Protein AF-A0A935F2C3-F1 (afdb_monomer_lite)

Foldseek 3Di:
DADPDPDDDDDPCVVVDVVSVPDQKDKAQQVLDPQADLPDPPQCRNARMWMFGVVQLVVVVVVVCVVPVPDPDDHSVVSRSVGTPGGHNFWDQQEPQCNVCNNPVDQWQFAPVLNVVSVPDPCRNPDIDTHDDPVNRNDDPDTDD

Radius of gyration: 17.02 Å; chains: 1; bounding box: 35×36×52 Å

Secondary structure (DSSP, 8-state):
-EESSS-EE--TTGGG-GGG----EEEEEGGGSTT--TT-S-TTTSSSEEEEEHHHHHHHHHHHHHH-TT-S--B-HHHHHHHEEEEESSEETTHHHHHHHHHHS--TT-BHHHHHHHHHSTTTTTSPEEPPPHHHHT-SS-B--

Sequence (145 aa):
MLDAGTDQVTIKDWYAAAANHRIAQLQMVTDASTDYLSSSTDPMRNRRVARFDFAQVVAGFDAALAANPSLTRWTVADALAGSFVGGSDTAALGGDLAYQFGHGGSLAGIGFDAASTILADANFGLAPQALLPSSTLTTGSRLLR

pLDDT: mean 89.6, std 8.87, range [54.28, 97.19]

Structure (mmCIF, N/CA/C/O backbone):
data_AF-A0A935F2C3-F1
#
_entry.id   AF-A0A935F2C3-F1
#
loop_
_atom_site.group_PDB
_atom_site.id
_atom_site.type_symbol
_atom_site.label_atom_id
_atom_site.label_alt_id
_atom_site.label_comp_id
_atom_site.label_asym_id
_atom_site.label_entity_id
_atom_site.label_seq_id
_atom_site.pdbx_PDB_ins_code
_atom_site.Cartn_x
_atom_site.Cartn_y
_atom_site.Cartn_z
_atom_site.occupancy
_atom_site.B_iso_or_equiv
_atom_site.auth_seq_id
_atom_site.auth_comp_id
_atom_site.auth_asym_id
_atom_site.auth_atom_id
_atom_site.pdbx_PDB_model_num
ATOM 1 N N . MET A 1 1 ? -15.044 -4.205 8.689 1.00 55.28 1 MET A N 1
ATOM 2 C CA . MET A 1 1 ? -15.013 -3.682 7.307 1.00 55.28 1 MET A CA 1
ATOM 3 C C . MET A 1 1 ? -14.076 -2.494 7.315 1.00 55.28 1 MET A C 1
ATOM 5 O O . MET A 1 1 ? -14.290 -1.618 8.142 1.00 55.28 1 MET A O 1
ATOM 9 N N . LEU A 1 2 ? -13.040 -2.494 6.476 1.00 56.25 2 LEU A N 1
ATOM 10 C CA . LEU A 1 2 ? -12.210 -1.305 6.273 1.00 56.25 2 LEU A CA 1
ATOM 11 C C . LEU A 1 2 ? -12.879 -0.465 5.189 1.00 56.25 2 LEU A C 1
ATOM 13 O O . LEU A 1 2 ? -13.143 -0.981 4.102 1.00 56.25 2 LEU A O 1
ATOM 17 N N . ASP A 1 3 ? -13.195 0.779 5.520 1.00 54.28 3 ASP A N 1
ATOM 18 C CA . ASP A 1 3 ? -13.894 1.718 4.652 1.00 54.28 3 ASP A CA 1
ATOM 19 C C . ASP A 1 3 ? -12.963 2.893 4.340 1.00 54.28 3 ASP A C 1
ATOM 21 O O . ASP A 1 3 ? -12.553 3.631 5.241 1.00 54.28 3 ASP A O 1
ATOM 25 N N . ALA A 1 4 ? -12.602 3.017 3.065 1.00 57.47 4 ALA A N 1
ATOM 26 C CA . ALA A 1 4 ? -11.781 4.095 2.526 1.00 57.47 4 ALA A CA 1
ATOM 27 C C . ALA A 1 4 ? -12.603 4.993 1.578 1.00 57.47 4 ALA A C 1
ATOM 29 O O . ALA A 1 4 ? -12.084 5.489 0.584 1.00 57.47 4 ALA A O 1
ATOM 30 N N . GLY A 1 5 ? -13.901 5.186 1.852 1.00 61.84 5 GLY A N 1
ATOM 31 C CA . GLY A 1 5 ? -14.807 6.002 1.040 1.00 61.84 5 GLY A CA 1
ATOM 32 C C . GLY A 1 5 ? -15.834 5.151 0.290 1.00 61.84 5 GLY A C 1
ATOM 33 O O . GLY A 1 5 ? -16.772 4.627 0.886 1.00 61.84 5 GLY A O 1
ATOM 34 N N . THR A 1 6 ? -15.713 5.051 -1.036 1.00 57.94 6 THR A N 1
ATOM 35 C CA . THR A 1 6 ? -16.529 4.118 -1.842 1.00 57.94 6 THR A CA 1
ATOM 36 C C . THR A 1 6 ? -15.966 2.700 -1.849 1.00 57.94 6 THR A C 1
ATOM 38 O O . THR A 1 6 ? -16.675 1.766 -2.223 1.00 57.94 6 THR A O 1
ATOM 41 N N . ASP A 1 7 ? -14.714 2.545 -1.418 1.00 61.06 7 ASP A N 1
ATOM 42 C CA . ASP A 1 7 ? -13.988 1.286 -1.467 1.00 61.06 7 ASP A CA 1
ATOM 43 C C . ASP A 1 7 ? -14.045 0.558 -0.126 1.00 61.06 7 ASP A C 1
ATOM 45 O O . ASP A 1 7 ? -13.821 1.125 0.950 1.00 61.06 7 ASP A O 1
ATOM 49 N N . GLN A 1 8 ? -14.326 -0.740 -0.218 1.00 67.06 8 GLN A N 1
ATOM 50 C CA . GLN A 1 8 ? -14.437 -1.643 0.913 1.00 67.06 8 GLN A CA 1
ATOM 51 C C . GLN A 1 8 ? -13.430 -2.782 0.795 1.00 67.06 8 GLN A C 1
ATOM 53 O O . GLN A 1 8 ? -13.420 -3.516 -0.193 1.00 67.06 8 GLN A O 1
ATOM 58 N N . VAL A 1 9 ? -12.694 -3.031 1.879 1.00 73.50 9 VAL A N 1
ATOM 59 C CA . VAL A 1 9 ? -11.937 -4.274 2.050 1.00 73.50 9 VAL A CA 1
ATOM 60 C C . VAL A 1 9 ? -12.521 -5.082 3.208 1.00 73.50 9 VAL A C 1
ATOM 62 O O . VAL A 1 9 ? -12.691 -4.596 4.333 1.00 73.50 9 VAL A O 1
ATOM 65 N N . THR A 1 10 ? -12.826 -6.350 2.927 1.00 79.56 10 THR A N 1
ATOM 66 C CA . THR A 1 10 ? -13.290 -7.324 3.920 1.00 79.56 10 THR A CA 1
ATOM 67 C C . THR A 1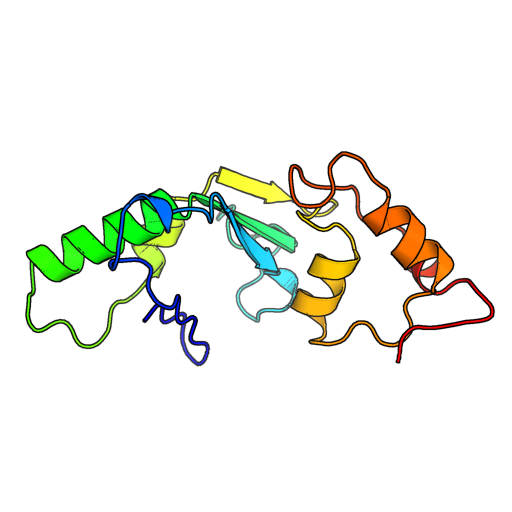 10 ? -12.262 -8.438 4.045 1.00 79.56 10 THR A C 1
ATOM 69 O O . THR A 1 10 ? -12.041 -9.187 3.096 1.00 79.56 10 THR A O 1
ATOM 72 N N . ILE A 1 11 ? -11.668 -8.579 5.231 1.00 82.00 11 ILE A N 1
ATOM 73 C CA . ILE A 1 11 ? -10.796 -9.711 5.548 1.00 82.00 11 ILE A CA 1
ATOM 74 C C . ILE A 1 11 ? -11.633 -10.785 6.229 1.00 82.00 11 ILE A C 1
ATOM 76 O O . ILE A 1 11 ? -12.164 -10.584 7.323 1.00 82.00 11 ILE A O 1
ATOM 80 N N . LYS A 1 12 ? -11.782 -11.922 5.555 1.00 82.31 12 LYS A N 1
ATOM 81 C CA . LYS A 1 12 ? -12.567 -13.044 6.061 1.00 82.31 12 LYS A CA 1
ATOM 82 C C . LYS A 1 12 ? -11.781 -13.808 7.131 1.00 82.31 12 LYS A C 1
ATOM 84 O O . LYS A 1 12 ? -10.582 -14.018 6.980 1.00 82.31 12 LYS A O 1
ATOM 89 N N . ASP A 1 13 ? -12.472 -14.215 8.196 1.00 88.50 13 ASP A N 1
ATOM 90 C CA . ASP A 1 13 ? -11.963 -15.076 9.275 1.00 88.50 13 ASP A CA 1
ATOM 91 C C . ASP A 1 13 ? -10.744 -14.533 10.047 1.00 88.50 13 ASP A C 1
ATOM 93 O O . ASP A 1 13 ? -10.124 -15.274 10.808 1.00 88.50 13 ASP A O 1
ATOM 97 N N . TRP A 1 14 ? -10.425 -13.238 9.918 1.00 86.06 14 TRP A N 1
ATOM 98 C CA . TRP A 1 14 ? -9.302 -12.607 10.622 1.00 86.06 14 TRP A CA 1
ATOM 99 C C . TRP A 1 14 ? -9.342 -12.876 12.135 1.00 86.06 14 TRP A C 1
ATOM 101 O O . TRP A 1 14 ? -8.396 -13.422 12.687 1.00 86.06 14 TRP A O 1
ATOM 111 N N . TYR A 1 15 ? -10.487 -12.617 12.775 1.00 88.88 15 TYR A N 1
ATOM 112 C CA . TYR A 1 15 ? -10.686 -12.805 14.219 1.00 88.88 15 TYR A CA 1
ATOM 113 C C . TYR A 1 15 ? -11.000 -14.248 14.645 1.00 88.88 15 TYR A C 1
ATOM 115 O O . TYR A 1 15 ? -11.213 -14.498 15.829 1.00 88.88 15 TYR A O 1
ATOM 123 N N . ALA A 1 16 ? -11.055 -15.209 13.715 1.00 92.88 16 ALA A N 1
ATOM 124 C CA . ALA A 1 16 ? -11.387 -16.593 14.059 1.00 92.88 16 ALA A CA 1
ATOM 125 C C . ALA A 1 16 ? -10.237 -17.309 14.792 1.00 92.88 16 ALA A C 1
ATOM 127 O O . ALA A 1 16 ? -10.489 -18.198 15.604 1.00 92.88 16 ALA A O 1
ATOM 128 N N . ALA A 1 17 ? -8.981 -16.935 14.520 1.00 91.19 17 ALA A N 1
ATOM 129 C CA . ALA A 1 17 ? -7.801 -17.446 15.216 1.00 91.19 17 ALA A CA 1
ATOM 130 C C . ALA A 1 17 ? -6.583 -16.542 14.978 1.00 91.19 17 ALA A C 1
ATOM 132 O O . ALA A 1 17 ? -6.373 -16.075 13.863 1.00 91.19 17 ALA A O 1
ATOM 133 N N . ALA A 1 18 ? -5.691 -16.412 15.968 1.00 87.31 18 ALA A N 1
ATOM 134 C CA . ALA A 1 18 ? -4.441 -15.651 15.819 1.00 87.31 18 ALA A CA 1
ATOM 135 C C . ALA A 1 18 ? -3.554 -16.152 14.656 1.00 87.31 18 ALA A C 1
ATOM 137 O O . ALA A 1 18 ? -2.840 -15.376 14.029 1.00 87.31 18 ALA A O 1
ATOM 138 N N . ALA A 1 19 ? -3.637 -17.443 14.309 1.00 90.88 19 ALA A N 1
ATOM 139 C CA . ALA A 1 19 ? -2.927 -18.032 13.169 1.00 90.88 19 ALA A CA 1
ATOM 140 C C . ALA A 1 19 ? -3.400 -17.515 11.789 1.00 90.88 19 ALA A C 1
ATOM 142 O O . ALA A 1 19 ? -2.744 -17.782 10.773 1.00 90.88 19 ALA A O 1
ATOM 143 N N . ASN A 1 20 ? -4.524 -16.791 11.741 1.00 88.56 20 ASN A N 1
ATOM 144 C CA . ASN A 1 20 ? -5.058 -16.160 10.534 1.00 88.56 20 ASN A CA 1
ATOM 145 C C . ASN A 1 20 ? -4.459 -14.767 10.291 1.00 88.56 20 ASN A C 1
ATOM 147 O O . ASN A 1 20 ? -4.636 -14.216 9.205 1.00 88.56 20 ASN A O 1
ATOM 151 N N . HIS A 1 21 ? -3.698 -14.220 11.247 1.00 88.62 21 HIS A N 1
ATOM 152 C CA . HIS A 1 21 ? -3.050 -12.914 11.136 1.00 88.62 21 HIS A CA 1
ATOM 153 C C . HIS A 1 21 ? -1.792 -12.978 10.248 1.00 88.62 21 HIS A C 1
ATOM 155 O O . HIS A 1 21 ? -0.668 -12.801 10.708 1.00 88.62 21 HIS A O 1
ATOM 161 N N . ARG A 1 22 ? -1.973 -13.307 8.962 1.00 86.19 22 ARG A N 1
ATOM 162 C CA . ARG A 1 22 ? -0.878 -13.571 8.005 1.00 86.19 22 ARG A CA 1
ATOM 163 C C . ARG A 1 22 ? -0.544 -12.394 7.092 1.00 86.19 22 ARG A C 1
ATOM 165 O O . ARG A 1 22 ? 0.419 -12.464 6.336 1.00 86.19 22 ARG A O 1
ATOM 172 N N . ILE A 1 23 ? -1.346 -11.334 7.131 1.00 87.25 23 ILE A N 1
ATOM 173 C CA . ILE A 1 23 ? -1.130 -10.130 6.328 1.00 87.25 23 ILE A CA 1
ATOM 174 C C . ILE A 1 23 ? -0.224 -9.200 7.131 1.00 87.25 23 ILE A C 1
ATOM 176 O O . ILE A 1 23 ? -0.642 -8.677 8.161 1.00 87.25 23 ILE A O 1
ATOM 180 N N . ALA A 1 24 ? 1.010 -9.012 6.664 1.00 87.81 24 ALA A N 1
ATOM 181 C CA . ALA A 1 24 ? 1.973 -8.126 7.314 1.00 87.81 24 ALA A CA 1
ATOM 182 C C . ALA A 1 24 ? 1.814 -6.666 6.866 1.00 87.81 24 ALA A C 1
ATOM 184 O O . ALA A 1 24 ? 1.829 -5.753 7.688 1.00 87.81 24 ALA A O 1
ATOM 185 N N . GLN A 1 25 ? 1.651 -6.439 5.559 1.00 91.56 25 GLN A N 1
ATOM 186 C CA . GLN A 1 25 ? 1.627 -5.096 4.982 1.00 91.56 25 GLN A CA 1
ATOM 187 C C . GLN A 1 25 ? 0.393 -4.881 4.114 1.00 91.56 25 GLN A C 1
ATOM 189 O O . GLN A 1 25 ? 0.003 -5.749 3.333 1.00 91.56 25 GLN A O 1
ATOM 194 N N . LEU A 1 26 ? -0.180 -3.687 4.230 1.00 92.69 26 LEU A N 1
ATOM 195 C CA . LEU A 1 26 ? -1.163 -3.150 3.302 1.00 92.69 26 LEU A CA 1
ATOM 196 C C . LEU A 1 26 ? -0.454 -2.171 2.367 1.00 92.69 26 LEU A C 1
ATOM 198 O O . LEU A 1 26 ? 0.252 -1.277 2.827 1.00 92.69 26 LEU A O 1
ATOM 202 N N . GLN A 1 27 ? -0.639 -2.333 1.059 1.00 93.81 27 GLN A N 1
ATOM 203 C CA . GLN A 1 27 ? -0.095 -1.432 0.046 1.00 93.81 27 GLN A CA 1
ATOM 204 C C . GLN A 1 27 ? -1.233 -0.766 -0.722 1.00 93.81 27 GLN A C 1
ATOM 206 O O . GLN A 1 27 ? -2.135 -1.450 -1.199 1.00 93.81 27 GLN A O 1
ATOM 211 N N . MET A 1 28 ? -1.156 0.553 -0.870 1.00 92.88 28 MET A N 1
ATOM 212 C CA . MET A 1 28 ? -2.074 1.350 -1.677 1.00 92.88 28 MET A CA 1
ATOM 213 C C . MET A 1 28 ? -1.322 1.967 -2.855 1.00 92.88 28 MET A C 1
ATOM 215 O O . MET A 1 28 ? -0.237 2.524 -2.674 1.00 92.88 28 MET A O 1
ATOM 219 N N . VAL A 1 29 ? -1.904 1.862 -4.051 1.00 94.44 29 VAL A N 1
ATOM 220 C CA . VAL A 1 29 ? -1.444 2.572 -5.252 1.00 94.44 29 VAL A CA 1
ATOM 221 C C . VAL A 1 29 ? -2.145 3.921 -5.265 1.00 94.44 29 VAL A C 1
ATOM 223 O O . VAL A 1 29 ? -3.320 4.038 -5.596 1.00 94.44 29 VAL A O 1
ATOM 226 N N . THR A 1 30 ? -1.443 4.930 -4.780 1.00 93.69 30 THR A N 1
ATOM 227 C CA . THR A 1 30 ? -2.006 6.235 -4.439 1.00 93.69 30 THR A CA 1
ATOM 228 C C . THR A 1 30 ? -2.149 7.119 -5.664 1.00 93.69 30 THR A C 1
ATOM 230 O O . THR A 1 30 ? -3.132 7.846 -5.744 1.00 93.69 30 THR A O 1
ATOM 233 N N . ASP A 1 31 ? -1.255 7.015 -6.651 1.00 93.62 31 ASP A N 1
ATOM 234 C CA . ASP A 1 31 ? -1.334 7.776 -7.910 1.00 93.62 31 ASP A CA 1
ATOM 235 C C . ASP A 1 31 ? -2.462 7.330 -8.854 1.00 93.62 31 ASP A 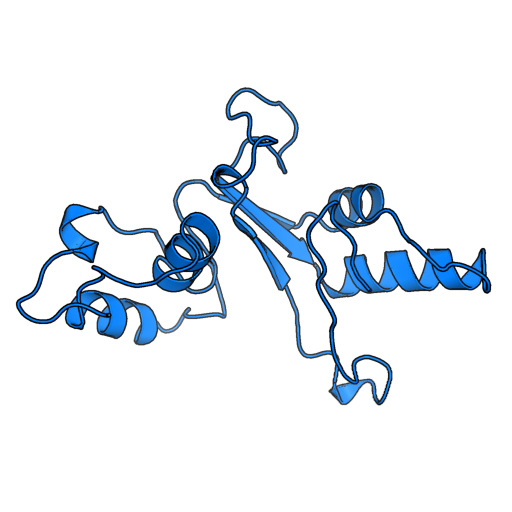C 1
ATOM 237 O O . ASP A 1 31 ? -2.735 8.001 -9.847 1.00 93.62 31 ASP A O 1
ATOM 241 N N . ALA A 1 32 ? -3.175 6.262 -8.494 1.00 90.19 32 ALA A N 1
ATOM 242 C CA . ALA A 1 32 ? -4.447 5.875 -9.094 1.00 90.19 32 ALA A CA 1
ATOM 243 C C . ALA A 1 32 ? -5.661 6.591 -8.462 1.00 90.19 32 ALA A C 1
ATOM 245 O O . ALA A 1 32 ? -6.778 6.486 -8.966 1.00 90.19 32 ALA A O 1
ATOM 246 N N . SER A 1 33 ? -5.457 7.311 -7.353 1.00 86.44 33 SER A N 1
ATOM 247 C CA . SER A 1 33 ? -6.496 8.035 -6.614 1.00 86.44 33 SER A CA 1
ATOM 248 C C . SER A 1 33 ? -6.458 9.540 -6.890 1.00 86.44 33 SER A C 1
ATOM 250 O O . SER A 1 33 ? -5.414 10.114 -7.202 1.00 86.44 33 SER A O 1
ATOM 252 N N . THR A 1 34 ? -7.588 10.218 -6.683 1.00 87.62 34 THR A N 1
ATOM 253 C CA . THR A 1 34 ? -7.671 11.688 -6.750 1.00 87.62 34 THR A CA 1
ATOM 254 C C . THR A 1 34 ? -6.932 12.395 -5.613 1.00 87.62 34 THR A C 1
ATOM 256 O O . THR A 1 34 ? -6.722 13.603 -5.684 1.00 87.62 34 THR A O 1
ATOM 259 N N . ASP A 1 35 ? -6.557 11.669 -4.558 1.00 86.06 35 ASP A N 1
ATOM 260 C CA . ASP A 1 35 ? -5.889 12.233 -3.387 1.00 86.06 35 ASP A CA 1
ATOM 261 C C . ASP A 1 35 ? -4.373 12.361 -3.544 1.00 86.06 35 ASP A C 1
ATOM 263 O O . ASP A 1 35 ? -3.743 13.046 -2.725 1.00 86.06 35 ASP A O 1
ATOM 267 N N . TYR A 1 36 ? -3.792 11.748 -4.579 1.00 93.12 36 TYR A N 1
ATOM 268 C CA . TYR A 1 36 ? -2.374 11.874 -4.883 1.00 93.12 36 TYR A CA 1
ATOM 269 C C . TYR A 1 36 ? -2.004 13.303 -5.261 1.00 93.12 36 TYR A C 1
ATOM 271 O O . TYR A 1 36 ? -2.581 13.925 -6.152 1.00 93.12 36 TYR A O 1
ATOM 279 N N . LEU A 1 37 ? -0.978 13.806 -4.585 1.00 95.31 37 LEU A N 1
ATOM 280 C CA . LEU A 1 37 ? -0.395 15.105 -4.840 1.00 95.31 37 LEU A CA 1
ATOM 281 C C . LEU A 1 37 ? 1.109 15.007 -4.607 1.00 95.31 37 LEU A C 1
ATOM 283 O O . LEU A 1 37 ? 1.575 15.064 -3.470 1.00 95.31 37 LEU A O 1
ATOM 287 N N . SER A 1 38 ? 1.875 14.895 -5.692 1.00 94.12 38 SER A N 1
ATOM 288 C CA . SER A 1 38 ? 3.339 14.756 -5.652 1.00 94.12 38 SER A CA 1
ATOM 289 C C . SER A 1 38 ? 4.055 15.903 -4.927 1.00 94.12 38 SER A C 1
ATOM 291 O O . SER A 1 38 ? 5.140 15.708 -4.387 1.00 94.12 38 SER A O 1
ATOM 293 N N . SER A 1 39 ? 3.449 17.094 -4.883 1.00 95.88 39 SER A N 1
ATOM 294 C CA . SER A 1 39 ? 3.961 18.264 -4.159 1.00 95.88 39 SER A CA 1
ATOM 295 C C . SER A 1 39 ? 3.552 18.320 -2.682 1.00 95.88 39 SER A C 1
ATOM 297 O O . SER A 1 39 ? 3.973 19.233 -1.973 1.00 95.88 39 SER A O 1
ATOM 299 N N . SER A 1 40 ? 2.733 17.377 -2.206 1.00 95.56 40 SER A N 1
ATOM 300 C CA . SER A 1 40 ? 2.299 17.323 -0.811 1.00 95.56 40 SER A CA 1
ATOM 301 C C . SER A 1 40 ? 3.471 17.033 0.127 1.00 95.56 40 SER A C 1
ATOM 303 O O . SER A 1 40 ? 4.407 16.300 -0.202 1.00 95.56 40 SER A O 1
ATOM 305 N N . THR A 1 41 ? 3.401 17.571 1.341 1.00 94.00 41 THR A N 1
ATOM 306 C CA . THR A 1 41 ? 4.311 17.205 2.433 1.00 94.00 41 THR A CA 1
ATOM 307 C C . THR A 1 41 ? 3.879 15.925 3.146 1.00 94.00 41 THR A C 1
ATOM 309 O O . THR A 1 41 ? 4.686 15.340 3.865 1.00 94.00 41 THR A O 1
ATOM 312 N N . ASP A 1 42 ? 2.639 15.470 2.935 1.00 92.12 42 ASP A N 1
ATOM 313 C CA . ASP A 1 42 ? 2.134 14.206 3.468 1.00 92.12 42 ASP A CA 1
ATOM 314 C C . ASP A 1 42 ? 2.757 13.020 2.704 1.00 92.12 42 ASP A C 1
ATOM 316 O O . ASP A 1 42 ? 2.487 12.854 1.505 1.00 92.12 42 ASP A O 1
ATOM 320 N N . PRO A 1 43 ? 3.568 12.175 3.371 1.00 88.69 43 PRO A N 1
ATOM 321 C CA . PRO A 1 43 ? 4.249 11.057 2.730 1.00 88.69 43 PRO A CA 1
ATOM 322 C C . PRO A 1 43 ? 3.301 9.960 2.221 1.00 88.69 43 PRO A C 1
ATOM 324 O O . PRO A 1 43 ? 3.705 9.158 1.379 1.00 88.69 43 PRO A O 1
ATOM 327 N N . MET A 1 44 ? 2.048 9.923 2.687 1.00 91.50 44 MET A N 1
ATOM 328 C CA . MET A 1 44 ? 1.030 8.997 2.182 1.00 91.50 44 MET A CA 1
ATOM 329 C C . MET A 1 44 ? 0.443 9.451 0.845 1.00 91.50 44 MET A C 1
ATOM 331 O O . MET A 1 44 ? -0.093 8.634 0.106 1.00 91.50 44 MET A O 1
ATOM 335 N N . ARG A 1 45 ? 0.533 10.746 0.526 1.00 92.62 45 ARG A N 1
ATOM 336 C CA . ARG A 1 45 ? -0.111 11.347 -0.653 1.00 92.62 45 ARG A CA 1
ATOM 337 C C . ARG A 1 45 ? 0.873 11.784 -1.727 1.00 92.62 45 ARG A C 1
ATOM 339 O O . ARG A 1 45 ? 0.454 12.036 -2.850 1.00 92.62 45 ARG A O 1
ATOM 346 N N . ASN A 1 46 ? 2.158 11.896 -1.396 1.00 95.62 46 ASN A N 1
ATOM 347 C CA . ASN A 1 46 ? 3.178 12.400 -2.317 1.00 95.62 46 ASN A CA 1
ATOM 348 C C . ASN A 1 46 ? 3.992 11.320 -3.033 1.00 95.62 46 ASN A C 1
ATOM 350 O O . ASN A 1 46 ? 4.816 11.650 -3.884 1.00 95.62 46 ASN A O 1
ATOM 354 N N . ARG A 1 47 ? 3.750 10.044 -2.722 1.00 96.38 47 ARG A N 1
ATOM 355 C CA . ARG A 1 47 ? 4.350 8.896 -3.412 1.00 96.38 47 ARG A CA 1
ATOM 356 C C . ARG A 1 47 ? 3.313 8.161 -4.236 1.00 96.38 47 ARG A C 1
ATOM 358 O O . ARG A 1 47 ? 2.135 8.254 -3.914 1.00 96.38 47 ARG A O 1
ATOM 365 N N . ARG A 1 48 ? 3.743 7.453 -5.282 1.00 96.25 48 ARG A N 1
ATOM 366 C CA . ARG A 1 48 ? 2.867 6.614 -6.132 1.00 96.25 48 ARG A CA 1
ATOM 367 C C . ARG A 1 48 ? 2.359 5.363 -5.417 1.00 96.25 48 ARG A C 1
ATOM 369 O O . ARG A 1 48 ? 1.300 4.835 -5.733 1.00 96.25 48 ARG A O 1
ATOM 376 N N . VAL A 1 49 ? 3.130 4.891 -4.445 1.00 96.50 49 VAL A N 1
ATOM 377 C CA . VAL A 1 49 ? 2.791 3.764 -3.582 1.00 96.50 49 VAL A CA 1
ATOM 378 C C . VAL A 1 49 ? 2.969 4.180 -2.130 1.00 96.50 49 VAL A C 1
ATOM 380 O O . VAL A 1 49 ? 4.022 4.709 -1.768 1.00 96.50 49 VAL A O 1
ATOM 383 N N . ALA A 1 50 ? 1.986 3.866 -1.289 1.00 95.69 50 ALA A N 1
ATOM 384 C CA . ALA A 1 50 ? 2.061 3.979 0.164 1.00 95.69 50 ALA A CA 1
ATOM 385 C C . ALA A 1 50 ? 1.899 2.598 0.811 1.00 95.69 50 ALA A C 1
ATOM 387 O O . ALA A 1 50 ? 1.087 1.781 0.371 1.00 95.69 50 ALA A O 1
ATOM 388 N N . ARG A 1 51 ? 2.692 2.316 1.846 1.00 95.62 51 ARG A N 1
ATOM 389 C CA . ARG A 1 51 ? 2.677 1.045 2.575 1.00 95.62 51 ARG A CA 1
ATOM 390 C C . ARG A 1 51 ? 2.415 1.284 4.051 1.00 95.62 51 ARG A C 1
ATOM 392 O O . ARG A 1 51 ? 2.968 2.209 4.650 1.00 95.62 51 ARG A O 1
ATOM 399 N N . PHE A 1 52 ? 1.625 0.388 4.622 1.00 95.38 52 PHE A N 1
ATOM 400 C CA . PHE A 1 52 ? 1.137 0.438 5.989 1.00 95.38 52 PHE A CA 1
ATOM 401 C C . PHE A 1 52 ? 1.367 -0.901 6.688 1.00 95.38 52 PHE A C 1
ATOM 403 O O . PHE A 1 52 ? 1.271 -1.961 6.063 1.00 95.38 52 PHE A O 1
ATOM 410 N N . ASP A 1 53 ? 1.649 -0.859 7.985 1.00 94.75 53 ASP A N 1
ATOM 411 C CA . ASP A 1 53 ? 1.609 -2.030 8.855 1.00 94.75 53 ASP A CA 1
ATOM 412 C C . ASP A 1 53 ? 0.147 -2.437 9.075 1.00 94.75 53 ASP A C 1
ATOM 414 O O . ASP A 1 53 ? -0.639 -1.716 9.696 1.00 94.75 53 ASP A O 1
ATOM 418 N N . PHE A 1 54 ? -0.238 -3.599 8.548 1.00 92.12 54 PHE A N 1
ATOM 419 C CA . PHE A 1 54 ? -1.630 -4.030 8.606 1.00 92.12 54 PHE A CA 1
ATOM 420 C C . PHE A 1 54 ? -2.076 -4.388 10.031 1.00 92.12 54 PHE A C 1
ATOM 422 O O . PHE A 1 54 ? -3.230 -4.153 10.390 1.00 92.12 54 PHE A O 1
ATOM 429 N N . ALA A 1 55 ? -1.170 -4.902 10.867 1.00 91.56 55 ALA A N 1
ATOM 430 C CA . ALA A 1 55 ? -1.485 -5.213 12.256 1.00 91.56 55 ALA A CA 1
ATOM 431 C C . ALA A 1 55 ? -1.772 -3.934 13.057 1.00 91.56 55 ALA A C 1
ATOM 433 O O . ALA A 1 55 ? -2.682 -3.931 13.884 1.00 91.56 55 ALA A O 1
ATOM 434 N N . GLN A 1 56 ? -1.068 -2.834 12.770 1.00 93.44 56 GLN A N 1
ATOM 435 C CA . GLN A 1 56 ? -1.365 -1.524 13.366 1.00 93.44 56 GLN A CA 1
ATOM 436 C C . GLN A 1 56 ? -2.716 -0.961 12.902 1.00 93.44 56 GLN A C 1
ATOM 438 O O . GLN A 1 56 ? -3.461 -0.417 13.717 1.00 93.44 56 GLN A O 1
ATOM 443 N N . VAL A 1 57 ? -3.087 -1.145 11.627 1.00 92.50 57 VAL A N 1
ATOM 444 C CA . VAL A 1 57 ? -4.430 -0.771 11.140 1.00 92.50 57 VAL A CA 1
ATOM 445 C C . VAL A 1 57 ? -5.515 -1.538 11.900 1.00 92.50 57 VAL A C 1
ATOM 447 O O . VAL A 1 57 ? -6.483 -0.941 12.369 1.00 92.50 57 VAL A O 1
ATOM 450 N N . VAL A 1 58 ? -5.344 -2.851 12.067 1.00 91.38 58 VAL A N 1
ATOM 451 C CA . VAL A 1 58 ? -6.274 -3.693 12.835 1.00 91.38 58 VAL A CA 1
ATOM 452 C C . VAL A 1 58 ? -6.338 -3.257 14.298 1.00 91.38 58 VAL A C 1
ATOM 454 O O . VAL A 1 58 ? -7.433 -3.103 14.828 1.00 91.38 58 VAL A O 1
ATOM 457 N N . ALA A 1 59 ? -5.198 -2.989 14.939 1.00 91.44 59 ALA A N 1
ATOM 458 C CA . ALA A 1 59 ? -5.167 -2.516 16.322 1.00 91.44 59 ALA A CA 1
ATOM 459 C C . ALA A 1 59 ? -5.930 -1.189 16.497 1.00 91.44 59 ALA A C 1
ATOM 461 O O . ALA A 1 59 ? -6.638 -1.008 17.489 1.00 91.44 59 ALA A O 1
ATOM 462 N N . GLY A 1 60 ? -5.841 -0.284 15.515 1.00 91.75 60 GLY A N 1
ATOM 463 C CA . GLY A 1 60 ? -6.637 0.943 15.482 1.00 91.75 60 GLY A CA 1
ATOM 464 C C . GLY A 1 60 ? -8.144 0.674 15.410 1.00 91.75 60 GLY A C 1
ATOM 465 O O . GLY A 1 60 ? -8.918 1.316 16.122 1.00 91.75 60 GLY A O 1
ATOM 466 N N . PHE A 1 61 ? -8.562 -0.301 14.597 1.00 89.81 61 PHE A N 1
ATOM 467 C CA . PHE A 1 61 ? -9.965 -0.712 14.517 1.00 89.81 61 PHE A CA 1
ATOM 468 C C . PHE A 1 61 ? -10.443 -1.325 15.838 1.00 89.81 61 PHE A C 1
ATOM 470 O O . PHE A 1 61 ? -11.500 -0.947 16.343 1.00 89.81 61 PHE A O 1
ATOM 477 N N . ASP A 1 62 ? -9.654 -2.231 16.418 1.00 91.50 62 ASP A N 1
ATOM 478 C CA . ASP A 1 62 ? -9.982 -2.915 17.671 1.00 91.50 62 ASP A CA 1
ATOM 479 C C . ASP A 1 62 ?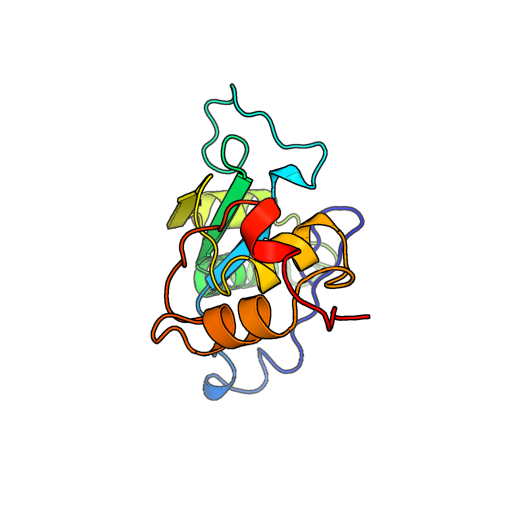 -10.141 -1.915 18.825 1.00 91.50 62 ASP A C 1
ATOM 481 O O . ASP A 1 62 ? -11.090 -2.009 19.607 1.00 91.50 62 ASP A O 1
ATOM 485 N N . ALA A 1 63 ? -9.270 -0.903 18.897 1.00 91.75 63 ALA A N 1
ATOM 486 C CA . ALA A 1 63 ? -9.378 0.178 19.873 1.00 91.75 63 ALA A CA 1
ATOM 487 C C . ALA A 1 63 ? -10.660 1.010 19.681 1.00 91.75 63 ALA A C 1
ATOM 489 O O . ALA A 1 63 ? -11.344 1.331 20.657 1.00 91.75 63 ALA A O 1
ATOM 490 N N . ALA A 1 64 ? -11.024 1.326 18.434 1.00 90.88 64 ALA A N 1
ATOM 491 C CA . ALA A 1 64 ? -12.249 2.061 18.129 1.00 90.88 64 ALA A CA 1
ATOM 492 C C . ALA A 1 64 ? -13.513 1.257 18.477 1.00 90.88 64 ALA A C 1
ATOM 494 O O . ALA A 1 64 ? -14.460 1.809 19.041 1.00 90.88 64 ALA A O 1
ATOM 495 N N . LEU A 1 65 ? -13.520 -0.049 18.195 1.00 91.00 65 LEU A N 1
ATOM 496 C CA . LEU A 1 65 ? -14.623 -0.944 18.542 1.00 91.00 65 LEU A CA 1
ATOM 497 C C . LEU A 1 65 ? -14.750 -1.134 20.061 1.00 91.00 65 LEU A C 1
ATOM 499 O O . LEU A 1 65 ? -15.862 -1.162 20.582 1.00 91.00 65 LEU A O 1
ATOM 503 N N . ALA A 1 66 ? -13.633 -1.214 20.789 1.00 93.94 66 ALA A N 1
ATOM 504 C CA . ALA A 1 66 ? -13.644 -1.282 22.249 1.00 93.94 66 ALA A CA 1
ATOM 505 C C . ALA A 1 66 ? -14.215 -0.001 22.884 1.00 93.94 66 ALA A C 1
ATOM 507 O O . ALA A 1 66 ? -14.966 -0.077 23.856 1.00 93.94 66 ALA A O 1
ATOM 508 N N . ALA A 1 67 ? -13.896 1.170 22.321 1.00 93.62 67 ALA A N 1
ATOM 509 C CA . ALA A 1 67 ? -14.432 2.455 22.771 1.00 93.62 67 ALA A CA 1
ATOM 510 C C . ALA A 1 67 ? -15.913 2.649 22.397 1.00 93.62 67 ALA A C 1
ATOM 512 O O . ALA A 1 67 ? -16.660 3.292 23.135 1.00 93.62 67 ALA A O 1
ATOM 513 N N . ASN A 1 68 ? -16.349 2.089 21.266 1.00 92.19 68 ASN A N 1
ATOM 514 C CA . ASN A 1 68 ? -17.736 2.123 20.819 1.00 92.19 68 ASN A CA 1
ATOM 515 C C . ASN A 1 68 ? -18.182 0.752 20.274 1.00 92.19 68 ASN A C 1
ATOM 517 O O . ASN A 1 68 ? -18.097 0.510 19.069 1.00 92.19 68 ASN A O 1
ATOM 521 N N . PRO A 1 69 ? -18.760 -0.124 21.115 1.00 92.31 69 PRO A N 1
ATOM 522 C CA . PRO A 1 69 ? -19.220 -1.447 20.682 1.00 92.31 69 PRO A CA 1
ATOM 523 C C . PRO A 1 69 ? -20.343 -1.430 19.632 1.00 92.31 69 PRO A C 1
ATOM 525 O O . PRO A 1 69 ? -20.628 -2.457 19.022 1.00 92.31 69 PRO A O 1
ATOM 528 N N . SER A 1 70 ? -20.997 -0.281 19.418 1.00 91.88 70 SER A N 1
ATOM 529 C CA . SER A 1 70 ? -22.044 -0.096 18.403 1.00 91.88 70 SER A CA 1
ATOM 530 C C . SER A 1 70 ? -21.514 0.429 17.060 1.00 91.88 70 SER A C 1
ATOM 532 O O . SER A 1 70 ? -22.300 0.803 16.189 1.00 91.88 70 SER A O 1
ATOM 534 N N . LEU A 1 71 ? -20.188 0.483 16.884 1.00 87.38 71 LEU A N 1
ATOM 535 C CA . LEU A 1 71 ? -19.533 0.999 15.685 1.00 87.38 71 LEU A CA 1
ATOM 536 C C . LEU A 1 71 ? -19.943 0.203 14.437 1.00 87.38 71 LEU A C 1
ATOM 538 O O . LEU A 1 71 ? -19.549 -0.944 14.244 1.00 87.38 71 LEU A O 1
ATOM 542 N N . THR A 1 72 ? -20.710 0.842 13.558 1.00 81.31 72 THR A N 1
ATOM 543 C CA . THR A 1 72 ? -21.108 0.281 12.256 1.00 81.31 72 THR A CA 1
ATOM 544 C C . THR A 1 72 ? -20.216 0.758 11.113 1.00 81.31 72 THR A C 1
ATOM 546 O O . THR A 1 72 ? -20.154 0.108 10.071 1.00 81.31 72 THR A O 1
ATOM 549 N N . ARG A 1 73 ? -19.501 1.875 11.308 1.00 77.38 73 ARG A N 1
ATOM 550 C CA . ARG A 1 73 ? -18.591 2.479 10.331 1.00 77.38 73 ARG A CA 1
ATOM 551 C C . ARG A 1 73 ? -17.385 3.079 11.039 1.00 77.38 73 ARG A C 1
ATOM 553 O O . ARG A 1 73 ? -17.555 3.808 12.010 1.00 77.38 73 ARG A O 1
ATOM 560 N N . TRP A 1 74 ? -16.189 2.794 10.538 1.00 81.62 74 TRP A N 1
ATOM 561 C CA . TRP A 1 74 ? -14.937 3.303 11.087 1.00 81.62 74 TRP A CA 1
ATOM 562 C C . TRP A 1 74 ? -14.163 4.066 10.017 1.00 81.62 74 TRP A C 1
ATOM 564 O O . TRP A 1 74 ? -13.974 3.557 8.915 1.00 81.62 74 TRP A O 1
ATOM 574 N N . THR A 1 75 ? -13.724 5.282 10.334 1.00 78.38 75 THR A N 1
ATOM 575 C CA . THR A 1 75 ? -12.889 6.093 9.446 1.00 78.38 75 THR A CA 1
ATOM 576 C C . THR A 1 75 ? -11.432 5.673 9.600 1.00 78.38 75 THR A C 1
ATOM 578 O O . THR A 1 75 ? -10.826 5.895 10.645 1.00 78.38 75 THR A O 1
ATOM 581 N N . VAL A 1 76 ? -10.859 5.077 8.555 1.00 82.31 76 VAL A N 1
ATOM 582 C CA . VAL A 1 76 ? -9.522 4.460 8.608 1.00 82.31 76 VAL A CA 1
ATOM 583 C C . VAL A 1 76 ? -8.361 5.474 8.605 1.00 82.31 76 VAL A C 1
ATOM 585 O O . VAL A 1 76 ? -7.227 5.100 8.885 1.00 82.31 76 VAL A O 1
ATOM 588 N N . ALA A 1 77 ? -8.620 6.753 8.305 1.00 79.56 77 ALA A N 1
ATOM 589 C CA . ALA A 1 77 ? -7.589 7.767 8.050 1.00 79.56 77 ALA A CA 1
ATOM 590 C C . ALA A 1 77 ? -6.535 7.887 9.170 1.00 79.56 77 ALA A C 1
ATOM 592 O O . ALA A 1 77 ? -5.339 7.818 8.888 1.00 79.56 77 ALA A O 1
ATOM 593 N N . ASP A 1 78 ? -6.962 7.981 10.433 1.00 79.38 78 ASP A N 1
ATOM 594 C CA . ASP A 1 78 ? -6.037 8.104 11.570 1.00 79.38 78 ASP A CA 1
ATOM 595 C C . ASP A 1 78 ? -5.198 6.833 11.771 1.00 79.38 78 ASP A C 1
ATOM 597 O O . ASP A 1 78 ? -4.009 6.898 12.088 1.00 79.38 78 ASP A O 1
ATOM 601 N N . ALA A 1 79 ? -5.791 5.661 11.531 1.00 86.81 79 ALA A N 1
ATOM 602 C CA . ALA A 1 79 ? -5.076 4.394 11.624 1.00 86.81 79 ALA A CA 1
ATOM 603 C C . ALA A 1 79 ? -4.076 4.202 10.483 1.00 86.81 79 ALA A C 1
ATOM 605 O O . ALA A 1 79 ? -3.005 3.644 10.709 1.00 86.81 79 ALA A O 1
ATOM 606 N N . LEU A 1 80 ? -4.378 4.686 9.274 1.00 89.00 80 LEU A N 1
ATOM 607 C CA . LEU A 1 80 ? -3.413 4.711 8.172 1.00 89.00 80 LEU A CA 1
ATOM 608 C C . LEU A 1 80 ? -2.237 5.632 8.498 1.00 89.00 80 LEU A C 1
ATOM 610 O O . LEU A 1 80 ? -1.089 5.217 8.365 1.00 89.00 80 LEU A O 1
ATOM 614 N N . ALA A 1 81 ? -2.504 6.835 9.009 1.00 88.56 81 ALA A N 1
ATOM 615 C CA . ALA A 1 81 ? -1.448 7.765 9.400 1.00 88.56 81 ALA A CA 1
ATOM 616 C C . ALA A 1 81 ? -0.507 7.159 10.457 1.00 88.56 81 ALA A C 1
ATOM 618 O O . ALA A 1 81 ? 0.713 7.231 10.314 1.00 88.56 81 ALA A O 1
ATOM 619 N N . GLY A 1 82 ? -1.062 6.503 11.483 1.00 90.69 82 GLY A N 1
ATOM 620 C CA . GLY A 1 82 ? -0.283 5.845 12.538 1.00 90.69 82 GLY A CA 1
ATOM 621 C C . GLY A 1 82 ? 0.429 4.553 12.116 1.00 90.69 82 GLY A C 1
ATOM 622 O O . GLY A 1 82 ? 1.345 4.115 12.807 1.00 90.69 82 GLY A O 1
ATOM 623 N N . SER A 1 83 ? 0.034 3.944 10.995 1.00 95.06 83 SER A N 1
ATOM 624 C CA . SER A 1 83 ? 0.592 2.676 10.501 1.00 95.06 83 SER A CA 1
ATOM 625 C C . SER A 1 83 ? 1.511 2.837 9.292 1.00 95.06 83 SER A C 1
ATOM 627 O O . SER A 1 83 ? 1.993 1.836 8.764 1.00 95.06 83 SER A O 1
ATOM 629 N N . PHE A 1 84 ? 1.773 4.061 8.830 1.00 95.31 84 PHE A N 1
ATOM 630 C CA . PHE A 1 84 ? 2.619 4.301 7.665 1.00 95.31 84 PHE A CA 1
ATOM 631 C C . PHE A 1 84 ? 4.053 3.799 7.890 1.00 95.31 84 PHE A C 1
ATOM 633 O O . PHE A 1 84 ? 4.754 4.247 8.796 1.00 95.31 84 PHE A O 1
ATOM 640 N N . VAL A 1 85 ? 4.513 2.895 7.022 1.00 95.69 85 VAL A N 1
ATOM 641 C CA . VAL A 1 85 ? 5.870 2.316 7.084 1.00 95.69 85 VAL A CA 1
ATOM 642 C C . VAL A 1 85 ? 6.764 2.755 5.926 1.00 95.69 85 VAL A C 1
ATOM 644 O O . VAL A 1 85 ? 7.970 2.515 5.950 1.00 95.69 85 VAL A O 1
ATOM 647 N N . GLY A 1 86 ? 6.205 3.403 4.902 1.00 95.25 86 GLY A N 1
ATOM 648 C CA . GLY A 1 86 ? 6.987 4.014 3.832 1.00 95.25 86 GLY A CA 1
ATOM 649 C C . GLY A 1 86 ? 6.238 4.146 2.513 1.00 95.25 86 GLY A C 1
ATOM 650 O O . GLY A 1 86 ? 5.254 3.456 2.257 1.00 95.25 86 GLY A O 1
ATOM 651 N N . GLY A 1 87 ? 6.758 4.999 1.635 1.00 95.62 87 GLY A N 1
ATOM 652 C CA . GLY A 1 87 ? 6.239 5.198 0.285 1.00 95.62 87 GLY A CA 1
ATOM 653 C C . GLY A 1 87 ? 7.316 5.008 -0.779 1.00 95.62 87 GLY A C 1
ATOM 654 O O . GLY A 1 87 ? 8.503 4.920 -0.459 1.00 95.62 87 GLY A O 1
ATOM 655 N N . SER A 1 88 ? 6.904 4.894 -2.038 1.00 96.88 88 SER A N 1
ATOM 656 C CA . SER A 1 88 ? 7.812 4.718 -3.172 1.00 96.88 88 SER A CA 1
ATOM 657 C C . SER A 1 88 ? 7.205 5.237 -4.473 1.00 96.88 88 SER A C 1
ATOM 659 O O . SER A 1 88 ? 6.003 5.116 -4.691 1.00 96.88 88 SER A O 1
ATOM 661 N N . ASP A 1 89 ? 8.055 5.770 -5.350 1.00 96.56 89 ASP A N 1
ATOM 662 C CA . ASP A 1 89 ? 7.688 6.145 -6.725 1.00 96.56 89 ASP A CA 1
ATOM 663 C C . ASP A 1 89 ? 8.167 5.122 -7.763 1.00 96.56 89 ASP A C 1
ATOM 665 O O . ASP A 1 89 ? 7.774 5.164 -8.933 1.00 96.56 89 ASP A O 1
ATOM 669 N N . THR A 1 90 ? 9.041 4.210 -7.340 1.00 96.81 90 THR A N 1
ATOM 670 C CA . THR A 1 90 ? 9.824 3.348 -8.229 1.00 96.81 90 THR A CA 1
ATOM 671 C C . THR A 1 90 ? 9.813 1.888 -7.811 1.00 96.81 90 THR A C 1
ATOM 673 O O . THR A 1 90 ? 10.501 1.094 -8.438 1.00 96.81 90 THR A O 1
ATOM 676 N N . ALA A 1 91 ? 9.071 1.507 -6.768 1.00 97.19 91 ALA A N 1
ATOM 677 C CA . ALA A 1 91 ? 9.010 0.124 -6.308 1.00 97.19 91 ALA A CA 1
ATOM 678 C C . ALA A 1 91 ? 7.688 -0.206 -5.612 1.00 97.19 91 ALA A C 1
ATOM 680 O O . ALA A 1 91 ? 7.138 0.636 -4.902 1.00 97.19 91 ALA A O 1
ATOM 681 N N . ALA A 1 92 ? 7.230 -1.447 -5.756 1.00 97.12 92 ALA A N 1
ATOM 682 C CA . ALA A 1 92 ? 5.998 -1.947 -5.152 1.00 97.12 92 ALA A CA 1
ATOM 683 C C . ALA A 1 92 ? 6.171 -3.393 -4.665 1.00 97.12 92 ALA A C 1
ATOM 685 O O . ALA A 1 92 ? 6.884 -4.187 -5.279 1.00 97.12 92 ALA A O 1
ATOM 686 N N . LEU A 1 93 ? 5.510 -3.761 -3.565 1.00 96.19 93 LEU A N 1
ATOM 687 C CA . LEU A 1 93 ? 5.315 -5.165 -3.191 1.00 96.19 93 LEU A CA 1
ATOM 688 C C . LEU A 1 93 ? 4.511 -5.855 -4.293 1.00 96.19 93 LEU A C 1
ATOM 690 O O . LEU A 1 93 ? 3.466 -5.339 -4.685 1.00 96.19 93 LEU A O 1
ATOM 694 N N . GLY A 1 94 ? 5.011 -6.990 -4.787 1.00 94.94 94 GLY A N 1
ATOM 695 C CA . GLY A 1 94 ? 4.459 -7.672 -5.966 1.00 94.94 94 GLY A CA 1
ATOM 696 C C . GLY A 1 94 ? 4.828 -7.010 -7.303 1.00 94.94 94 GLY A C 1
ATOM 697 O O . GLY A 1 94 ? 4.273 -7.382 -8.340 1.00 94.94 94 GLY A O 1
ATOM 698 N N . GLY A 1 95 ? 5.736 -6.027 -7.272 1.00 96.75 95 GLY A N 1
ATOM 699 C CA . GLY A 1 95 ? 6.321 -5.375 -8.439 1.00 96.75 95 GLY A CA 1
ATOM 700 C C . GLY A 1 95 ? 5.293 -4.726 -9.356 1.00 96.75 95 GLY A C 1
ATOM 701 O O . GLY A 1 95 ? 4.226 -4.280 -8.923 1.00 96.75 95 GLY A O 1
ATOM 702 N N . ASP A 1 96 ? 5.615 -4.691 -10.648 1.00 96.56 96 ASP A N 1
ATOM 703 C CA . ASP A 1 96 ? 4.740 -4.097 -11.654 1.00 96.56 96 ASP A CA 1
ATOM 704 C C . ASP A 1 96 ? 3.382 -4.791 -11.745 1.00 96.56 96 ASP A C 1
ATOM 706 O O . ASP A 1 96 ? 2.403 -4.128 -12.051 1.00 96.56 96 ASP A O 1
ATOM 710 N N . LEU A 1 97 ? 3.265 -6.088 -11.439 1.00 96.56 97 LEU A N 1
ATOM 711 C CA . LEU A 1 97 ? 1.965 -6.768 -11.487 1.00 96.56 97 LEU A CA 1
ATOM 712 C C . LEU A 1 97 ? 0.988 -6.162 -10.474 1.00 96.56 97 LEU A C 1
ATOM 714 O O . LEU A 1 97 ? -0.124 -5.777 -10.830 1.00 96.56 97 LEU A O 1
ATOM 718 N N . ALA A 1 98 ? 1.416 -6.024 -9.219 1.00 95.62 98 ALA A N 1
ATOM 719 C CA . ALA A 1 98 ? 0.589 -5.407 -8.189 1.00 95.62 98 ALA A CA 1
ATOM 720 C C . ALA A 1 98 ? 0.339 -3.919 -8.472 1.00 95.62 98 ALA A C 1
ATOM 722 O O . ALA A 1 98 ? -0.778 -3.441 -8.281 1.00 95.62 98 ALA A O 1
ATOM 723 N N . TYR A 1 99 ? 1.355 -3.197 -8.958 1.00 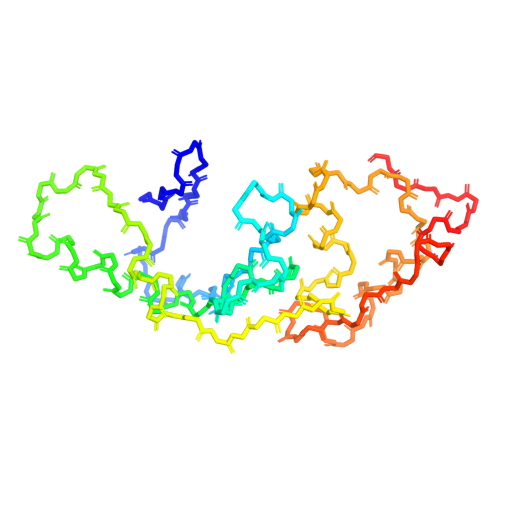96.31 99 TYR A N 1
ATOM 724 C CA . TYR A 1 99 ? 1.226 -1.781 -9.299 1.00 96.31 99 TYR A CA 1
ATOM 725 C C . TYR A 1 99 ? 0.239 -1.547 -10.457 1.00 96.31 99 TYR A C 1
ATOM 727 O O . TYR A 1 99 ? -0.679 -0.745 -10.319 1.00 96.31 99 TYR A O 1
ATOM 735 N N . GLN A 1 100 ? 0.362 -2.285 -11.564 1.00 95.06 100 GLN A N 1
ATOM 736 C CA . GLN A 1 100 ? -0.514 -2.150 -12.735 1.00 95.06 100 GLN A CA 1
ATOM 737 C C . GLN A 1 100 ? -1.949 -2.569 -12.421 1.00 95.06 100 GLN A C 1
ATOM 739 O O . GLN A 1 100 ? -2.891 -1.873 -12.797 1.00 95.06 100 GLN A O 1
ATOM 744 N N . PHE A 1 101 ? -2.131 -3.662 -11.673 1.00 94.00 101 PHE A N 1
ATOM 745 C CA . PHE A 1 101 ? -3.464 -4.061 -11.236 1.00 94.00 101 PHE A CA 1
ATOM 746 C C . PHE A 1 101 ? -4.081 -3.028 -10.288 1.00 94.00 101 PHE A C 1
ATOM 748 O O . PHE A 1 101 ? -5.243 -2.675 -10.454 1.00 94.00 101 PHE A O 1
ATOM 755 N N . GLY A 1 102 ? -3.313 -2.504 -9.331 1.00 91.50 102 GLY A N 1
ATOM 756 C CA . GLY A 1 102 ? -3.791 -1.458 -8.426 1.00 91.50 102 GLY A CA 1
ATOM 757 C C . GLY A 1 102 ? -4.110 -0.141 -9.139 1.00 91.50 102 GLY A C 1
ATOM 758 O O . GLY A 1 102 ? -5.019 0.564 -8.721 1.00 91.50 102 GLY A O 1
ATOM 759 N N . HIS A 1 103 ? -3.409 0.168 -10.233 1.00 91.62 103 HIS A N 1
ATOM 760 C CA . HIS A 1 103 ? -3.618 1.395 -10.997 1.00 91.62 103 HIS A CA 1
ATOM 761 C C . HIS A 1 103 ? -4.742 1.296 -12.041 1.00 91.62 103 HIS A C 1
ATOM 763 O O . HIS A 1 103 ? -5.456 2.268 -12.278 1.00 91.62 103 HIS A O 1
ATOM 769 N N . GLY A 1 104 ? -4.879 0.154 -12.717 1.00 88.62 104 GLY A N 1
ATOM 770 C CA . GLY A 1 104 ? -5.786 -0.018 -13.860 1.00 88.62 104 GLY A CA 1
ATOM 771 C C . GLY A 1 104 ? -6.867 -1.084 -13.683 1.00 88.62 104 GLY A C 1
ATOM 772 O O . GLY A 1 104 ? -7.674 -1.278 -14.589 1.00 88.62 104 GLY A O 1
ATOM 773 N N . GLY A 1 105 ? -6.872 -1.818 -12.566 1.00 90.00 105 GLY A N 1
ATOM 774 C CA . GLY A 1 105 ? -7.793 -2.933 -12.314 1.00 90.00 105 GLY A CA 1
ATOM 775 C C . GLY A 1 105 ? -7.592 -4.141 -13.236 1.00 90.00 105 GLY A C 1
ATOM 776 O O . GLY A 1 105 ? -8.437 -5.033 -13.279 1.00 90.00 105 GLY A O 1
ATOM 777 N N . SER A 1 106 ? -6.505 -4.172 -14.011 1.00 91.00 106 SER A N 1
ATOM 778 C CA . SER A 1 106 ? -6.237 -5.195 -15.019 1.00 91.00 106 SER A CA 1
ATOM 779 C C . SER A 1 106 ? -4.737 -5.401 -15.217 1.00 91.00 106 SER A C 1
ATOM 781 O O . SER A 1 106 ? -3.935 -4.498 -14.992 1.00 91.00 106 SER A O 1
ATOM 783 N N . LEU A 1 107 ? -4.370 -6.604 -15.657 1.00 92.88 107 LEU A N 1
ATOM 784 C CA . LEU A 1 107 ? -3.016 -6.956 -16.099 1.00 92.88 107 LEU A CA 1
ATOM 785 C C . LEU A 1 107 ? -2.916 -7.057 -17.630 1.00 92.88 107 LEU A C 1
ATOM 787 O O . LEU A 1 107 ? -1.867 -7.431 -18.158 1.00 92.88 107 LEU A O 1
ATOM 791 N N . ALA A 1 108 ? -4.009 -6.769 -18.344 1.00 92.81 108 ALA A N 1
ATOM 792 C CA . ALA A 1 108 ? -4.066 -6.873 -19.792 1.00 92.81 108 ALA A CA 1
ATOM 793 C C . ALA A 1 108 ? -2.982 -6.008 -20.451 1.00 92.81 108 ALA A C 1
ATOM 795 O O . ALA A 1 108 ? -2.768 -4.855 -20.079 1.00 92.81 108 ALA A O 1
ATOM 796 N N . GLY A 1 109 ? -2.298 -6.571 -21.447 1.00 91.12 109 GLY A N 1
ATOM 797 C CA . GLY A 1 109 ? -1.224 -5.880 -22.165 1.00 91.12 109 GLY A CA 1
ATOM 798 C C . GLY A 1 109 ? 0.172 -6.029 -21.552 1.00 91.12 109 GLY A C 1
ATOM 799 O O . GLY A 1 109 ? 1.146 -5.675 -22.214 1.00 91.12 109 GLY A O 1
ATOM 800 N N . ILE A 1 110 ? 0.306 -6.612 -20.355 1.00 95.06 110 ILE A N 1
ATOM 801 C CA . ILE A 1 110 ? 1.616 -7.022 -19.829 1.00 95.06 110 ILE A CA 1
ATOM 802 C C . ILE A 1 110 ? 2.104 -8.256 -20.598 1.00 95.06 110 ILE A C 1
ATOM 804 O O . ILE A 1 110 ? 1.358 -9.213 -20.814 1.00 95.06 110 ILE A O 1
ATOM 808 N N . GLY A 1 111 ? 3.368 -8.245 -21.009 1.00 95.38 111 GLY A N 1
ATOM 809 C CA . GLY A 1 111 ? 4.038 -9.362 -21.660 1.00 95.38 111 GLY A CA 1
ATOM 810 C C . GLY A 1 111 ? 4.199 -10.559 -20.729 1.00 95.38 111 GLY A C 1
ATOM 811 O O . GLY A 1 111 ? 4.565 -10.420 -19.562 1.00 95.38 111 GLY A O 1
ATOM 812 N N . PHE A 1 112 ? 3.963 -11.763 -21.250 1.00 94.19 112 PHE A N 1
ATOM 813 C CA . PHE A 1 112 ? 4.066 -12.998 -20.471 1.00 94.19 112 PHE A CA 1
ATOM 814 C C . PHE A 1 112 ? 5.471 -13.215 -19.879 1.00 94.19 112 PHE A C 1
ATOM 816 O O . PHE A 1 112 ? 5.597 -13.645 -18.732 1.00 94.19 112 PHE A O 1
ATOM 823 N N . ASP A 1 113 ? 6.523 -12.877 -20.628 1.00 93.00 113 ASP A N 1
ATOM 824 C CA . ASP A 1 113 ? 7.912 -13.024 -20.174 1.00 93.00 113 ASP A CA 1
ATOM 825 C C . ASP A 1 113 ? 8.266 -12.008 -19.078 1.00 93.00 113 ASP A C 1
ATOM 827 O O . ASP A 1 113 ? 8.946 -12.347 -18.104 1.00 93.00 113 ASP A O 1
ATOM 831 N N . ALA A 1 114 ? 7.746 -10.779 -19.185 1.00 94.12 114 ALA A N 1
ATOM 832 C CA . ALA A 1 114 ? 7.887 -9.761 -18.147 1.00 94.12 114 ALA A CA 1
ATOM 833 C C . ALA A 1 114 ? 7.181 -10.203 -16.856 1.00 94.12 114 ALA A C 1
ATOM 835 O O . ALA A 1 114 ? 7.792 -10.206 -15.790 1.00 94.12 114 ALA A O 1
ATOM 836 N N . ALA A 1 115 ? 5.932 -10.671 -16.959 1.00 95.19 115 ALA A N 1
ATOM 837 C CA . ALA A 1 115 ? 5.187 -11.207 -15.822 1.00 95.19 115 ALA A CA 1
ATOM 838 C C . ALA A 1 115 ? 5.911 -12.393 -15.163 1.00 95.19 115 ALA A C 1
ATOM 840 O O . ALA A 1 115 ? 6.012 -12.454 -13.940 1.00 95.19 115 ALA A O 1
ATOM 841 N N . SER A 1 116 ? 6.464 -13.304 -15.970 1.00 93.81 116 SER A N 1
ATOM 842 C CA . SER A 1 116 ? 7.224 -14.458 -15.475 1.00 93.81 116 SER A CA 1
ATOM 843 C C . SER A 1 116 ? 8.494 -14.031 -14.737 1.00 93.81 116 SER A C 1
ATOM 845 O O . SER A 1 116 ? 8.790 -14.569 -13.676 1.00 93.81 116 SER A O 1
ATOM 847 N N . THR A 1 117 ? 9.211 -13.029 -15.253 1.00 94.31 117 THR A N 1
ATOM 848 C CA . THR A 1 117 ? 10.395 -12.458 -14.591 1.00 94.31 117 THR A CA 1
ATOM 849 C C . THR A 1 117 ? 10.038 -11.810 -13.253 1.00 94.31 117 THR A C 1
ATOM 851 O O . THR A 1 117 ? 10.721 -12.054 -12.263 1.00 94.31 117 THR A O 1
ATOM 854 N N . ILE A 1 118 ? 8.952 -11.031 -13.198 1.00 95.44 118 ILE A N 1
ATOM 855 C CA . ILE A 1 118 ? 8.499 -10.368 -11.962 1.00 95.44 118 ILE A CA 1
ATOM 856 C C . ILE A 1 118 ? 8.132 -11.399 -10.888 1.00 95.44 118 ILE A C 1
ATOM 858 O O . ILE A 1 118 ? 8.501 -11.229 -9.728 1.00 95.44 118 ILE A O 1
ATOM 862 N N . LEU A 1 119 ? 7.434 -12.471 -11.276 1.00 95.94 119 LEU A N 1
ATOM 863 C CA . LEU A 1 119 ? 7.053 -13.566 -10.378 1.00 95.94 119 LEU A CA 1
ATOM 864 C C . LEU A 1 119 ? 8.248 -14.409 -9.915 1.00 95.94 119 LEU A C 1
ATOM 866 O O . LEU A 1 119 ? 8.188 -15.006 -8.844 1.00 95.94 119 LEU A O 1
ATOM 870 N N . ALA A 1 120 ? 9.308 -14.489 -10.722 1.00 96.56 120 ALA A N 1
ATOM 871 C CA . ALA A 1 120 ? 10.515 -15.252 -10.408 1.00 96.56 120 ALA A CA 1
ATOM 872 C C . ALA A 1 120 ? 11.490 -14.510 -9.478 1.00 96.56 120 ALA A C 1
ATOM 874 O O . ALA A 1 120 ? 12.472 -15.101 -9.025 1.00 96.56 120 ALA A O 1
ATOM 875 N N . ASP A 1 121 ? 11.249 -13.231 -9.193 1.00 96.81 121 ASP A N 1
ATOM 876 C CA . ASP A 1 121 ? 12.047 -12.463 -8.243 1.00 96.81 121 ASP A CA 1
ATOM 877 C C . ASP A 1 121 ? 11.918 -13.051 -6.833 1.00 96.81 121 ASP A C 1
ATOM 879 O O . ASP A 1 121 ? 10.818 -13.245 -6.312 1.00 96.81 121 ASP A O 1
ATOM 883 N N . ALA A 1 122 ? 13.054 -13.288 -6.179 1.00 96.19 122 ALA A N 1
ATOM 884 C CA . ALA A 1 122 ? 13.093 -13.826 -4.822 1.00 96.19 122 ALA A CA 1
ATOM 885 C C . ALA A 1 122 ? 12.399 -12.919 -3.788 1.00 96.19 122 ALA A C 1
ATOM 887 O O . ALA A 1 122 ? 12.025 -13.388 -2.716 1.00 96.19 122 ALA A O 1
ATOM 888 N N . ASN A 1 123 ? 12.219 -11.633 -4.101 1.00 94.69 123 ASN A N 1
ATOM 889 C CA . ASN A 1 123 ? 11.536 -10.663 -3.255 1.00 94.69 123 ASN A CA 1
ATOM 890 C C . ASN A 1 123 ? 10.040 -10.530 -3.564 1.00 94.69 123 ASN A C 1
ATOM 892 O O . ASN A 1 123 ? 9.376 -9.711 -2.922 1.00 94.69 123 ASN A O 1
ATOM 896 N N . PHE A 1 124 ? 9.488 -11.297 -4.513 1.00 94.62 124 PHE A N 1
ATOM 897 C CA . PHE A 1 124 ? 8.081 -11.190 -4.890 1.00 94.62 124 PHE A CA 1
ATOM 898 C C . PHE A 1 124 ? 7.162 -11.373 -3.674 1.00 94.62 124 PHE A C 1
ATOM 900 O O . PHE A 1 124 ? 7.151 -12.412 -3.015 1.00 94.62 124 PHE A O 1
ATOM 907 N N . GLY A 1 125 ? 6.402 -10.324 -3.350 1.00 89.00 125 GLY A N 1
ATOM 908 C CA . GLY A 1 125 ? 5.509 -10.283 -2.187 1.00 89.00 125 GLY A CA 1
ATOM 909 C C . GLY A 1 125 ? 6.198 -10.189 -0.816 1.00 89.00 125 GLY A C 1
ATOM 910 O O . GLY A 1 125 ? 5.499 -10.062 0.185 1.00 89.00 125 GLY A O 1
ATOM 911 N N . LEU A 1 126 ? 7.535 -10.213 -0.754 1.00 91.44 126 LEU A N 1
ATOM 912 C CA . LEU A 1 126 ? 8.317 -10.117 0.486 1.00 91.44 126 LEU A CA 1
ATOM 913 C C . LEU A 1 126 ? 8.923 -8.725 0.692 1.00 91.44 126 LEU A C 1
ATOM 915 O O . LEU A 1 126 ? 8.956 -8.224 1.814 1.00 91.44 126 LEU A O 1
ATOM 919 N N . ALA A 1 127 ? 9.398 -8.095 -0.384 1.00 93.50 127 ALA A N 1
ATOM 920 C CA . ALA A 1 127 ? 9.945 -6.743 -0.366 1.00 93.50 127 ALA A CA 1
ATOM 921 C C . ALA A 1 127 ? 9.587 -5.993 -1.662 1.00 93.50 127 ALA A C 1
ATOM 923 O O . ALA A 1 127 ? 9.245 -6.624 -2.665 1.00 93.50 127 ALA A O 1
ATOM 924 N N . PRO A 1 128 ? 9.604 -4.644 -1.667 1.00 96.19 128 PRO A N 1
ATOM 925 C CA . PRO A 1 128 ? 9.301 -3.887 -2.873 1.00 96.19 128 PRO A CA 1
ATOM 926 C C . PRO A 1 128 ? 10.286 -4.197 -3.999 1.00 96.19 128 PRO A C 1
ATOM 928 O O . PRO A 1 128 ? 11.497 -4.081 -3.820 1.00 96.19 128 PRO A O 1
ATOM 931 N N . GLN A 1 129 ? 9.750 -4.534 -5.166 1.00 97.19 129 GLN A N 1
ATOM 932 C CA . GLN A 1 129 ? 10.512 -4.756 -6.389 1.00 97.19 129 GLN A CA 1
ATOM 933 C C . GLN A 1 129 ? 10.498 -3.478 -7.223 1.00 97.19 129 GLN A C 1
ATOM 935 O O . GLN A 1 129 ? 9.478 -2.783 -7.256 1.00 97.19 129 GLN A O 1
ATOM 940 N N . ALA A 1 130 ? 11.615 -3.163 -7.879 1.00 97.00 130 ALA A N 1
ATOM 941 C CA . ALA A 1 130 ? 11.716 -1.987 -8.736 1.00 97.00 130 ALA A CA 1
ATOM 942 C C . ALA A 1 130 ? 10.742 -2.086 -9.921 1.00 97.00 130 ALA A C 1
ATOM 944 O O . ALA A 1 130 ? 10.658 -3.128 -10.564 1.00 97.00 130 ALA A O 1
ATOM 945 N N . LEU A 1 131 ? 10.036 -0.992 -10.204 1.00 96.12 131 LEU A N 1
ATOM 946 C CA . LEU A 1 131 ? 9.113 -0.882 -11.326 1.00 96.12 131 LEU A CA 1
ATOM 947 C C . LEU A 1 131 ? 9.891 -0.755 -12.633 1.00 96.12 131 LEU A C 1
ATOM 949 O O . LEU A 1 131 ? 10.825 0.047 -12.752 1.00 96.12 131 LEU A O 1
ATOM 953 N N . LEU A 1 132 ? 9.485 -1.542 -13.620 1.00 94.31 132 LEU A N 1
ATOM 954 C CA . LEU A 1 132 ? 10.113 -1.582 -14.928 1.00 94.31 132 LEU A CA 1
ATOM 955 C C . LEU A 1 132 ? 9.576 -0.463 -15.838 1.00 94.31 132 LEU A C 1
ATOM 957 O O . LEU A 1 132 ? 8.425 -0.034 -15.721 1.00 94.31 132 LEU A O 1
ATOM 961 N N . PRO A 1 133 ? 10.377 -0.001 -16.815 1.00 92.19 133 PRO A N 1
ATOM 962 C CA . PRO A 1 133 ? 9.872 0.858 -17.879 1.00 92.19 133 PRO A CA 1
ATOM 963 C C . PRO A 1 133 ? 8.708 0.198 -18.633 1.00 92.19 133 PRO A C 1
ATOM 965 O O . PRO A 1 133 ? 8.719 -1.007 -18.892 1.00 92.19 133 PRO A O 1
ATOM 968 N N . SER A 1 134 ? 7.733 0.997 -19.069 1.00 88.25 134 SER A N 1
ATOM 969 C CA . SER A 1 134 ? 6.541 0.506 -19.780 1.00 88.25 134 SER A CA 1
ATOM 970 C C . SER A 1 134 ? 6.865 -0.258 -21.070 1.00 88.25 134 SER A C 1
ATOM 972 O O . SER A 1 134 ? 6.190 -1.237 -21.396 1.00 88.25 134 SER A O 1
ATOM 974 N N . SER A 1 135 ? 7.920 0.142 -21.784 1.00 89.75 135 SER A N 1
ATOM 975 C CA . SER A 1 135 ? 8.415 -0.568 -22.969 1.00 89.75 135 SER A CA 1
ATOM 976 C C . SER A 1 135 ? 8.862 -1.995 -22.642 1.00 89.75 135 SER A C 1
ATOM 978 O O . SER A 1 135 ? 8.587 -2.915 -23.409 1.00 89.75 135 SER A O 1
ATOM 980 N N . THR A 1 136 ? 9.489 -2.207 -21.484 1.00 90.75 136 THR A N 1
ATOM 981 C CA . THR A 1 136 ? 9.886 -3.536 -21.005 1.00 90.75 136 THR A CA 1
ATOM 982 C C . THR A 1 136 ? 8.668 -4.375 -20.624 1.00 90.75 136 THR A C 1
ATOM 984 O O . THR A 1 136 ? 8.611 -5.556 -20.955 1.00 90.75 136 THR A O 1
ATOM 987 N N . LEU A 1 137 ? 7.666 -3.768 -19.978 1.00 91.00 137 LEU A N 1
ATOM 988 C CA . LEU A 1 137 ? 6.458 -4.467 -19.521 1.00 91.00 137 LEU A CA 1
ATOM 989 C C . LEU A 1 137 ? 5.562 -4.962 -20.653 1.00 91.00 137 LEU A C 1
ATOM 991 O O . LEU A 1 137 ? 4.891 -5.974 -20.494 1.00 91.00 137 LEU A O 1
ATOM 995 N N . THR A 1 138 ? 5.532 -4.250 -21.776 1.00 89.12 138 THR A N 1
ATOM 996 C CA . THR A 1 138 ? 4.635 -4.532 -22.912 1.00 89.12 138 THR A CA 1
ATOM 997 C C . THR A 1 138 ? 5.312 -5.314 -24.038 1.00 89.12 138 THR A C 1
ATOM 999 O O . THR A 1 138 ? 4.701 -5.592 -25.068 1.00 89.12 138 THR A O 1
ATOM 1002 N N . THR A 1 139 ? 6.578 -5.691 -23.852 1.00 84.00 139 THR A N 1
ATOM 1003 C CA . THR A 1 139 ? 7.327 -6.486 -24.826 1.00 84.00 139 THR A CA 1
ATOM 1004 C C . THR A 1 139 ? 6.875 -7.950 -24.809 1.00 84.00 139 THR A C 1
ATOM 1006 O O . THR A 1 139 ? 6.601 -8.522 -23.756 1.00 84.00 139 THR A O 1
A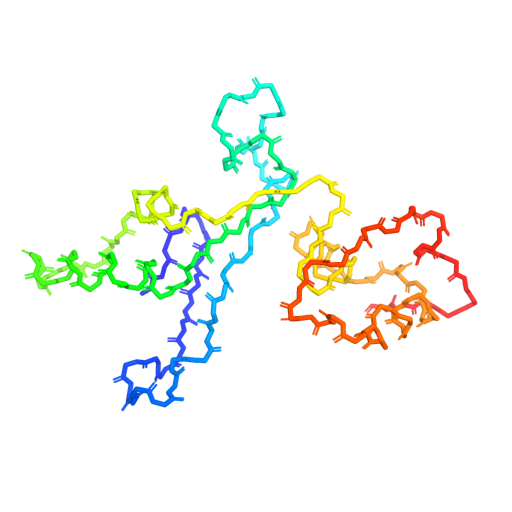TOM 1009 N N . GLY A 1 140 ? 6.856 -8.582 -25.985 1.00 79.75 140 GLY A N 1
ATOM 1010 C CA . GLY A 1 140 ? 6.623 -10.019 -26.151 1.00 79.75 140 GLY A CA 1
ATOM 1011 C C . GLY A 1 140 ? 5.506 -10.331 -27.146 1.00 79.75 140 GLY A C 1
ATOM 1012 O O . GLY A 1 140 ? 4.612 -9.525 -27.382 1.00 79.75 140 GLY A O 1
ATOM 1013 N N . SER A 1 141 ? 5.547 -11.523 -27.746 1.00 79.69 141 SER A N 1
ATOM 1014 C CA . SER A 1 141 ? 4.514 -11.982 -28.692 1.00 79.69 141 SER A CA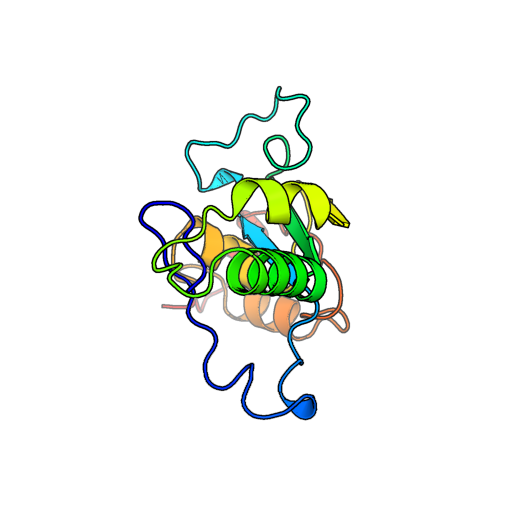 1
ATOM 1015 C C . SER A 1 141 ? 3.228 -12.445 -28.000 1.00 79.69 141 SER A C 1
ATOM 1017 O O . SER A 1 141 ? 2.178 -12.546 -28.635 1.00 79.69 141 SER A O 1
ATOM 1019 N N . ARG A 1 142 ? 3.301 -12.723 -26.692 1.00 89.50 142 ARG A N 1
ATOM 1020 C CA . ARG A 1 142 ? 2.178 -13.155 -25.861 1.00 89.50 142 ARG A CA 1
ATOM 1021 C C . ARG A 1 142 ? 1.947 -12.160 -24.733 1.00 89.50 142 ARG A C 1
ATOM 1023 O O . ARG A 1 142 ? 2.811 -11.984 -23.877 1.00 89.50 142 ARG A O 1
ATOM 1030 N N . LEU A 1 143 ? 0.750 -11.585 -24.710 1.00 91.50 143 LEU A N 1
ATOM 1031 C CA . LEU A 1 143 ? 0.295 -10.662 -23.675 1.00 91.50 143 LEU A CA 1
ATOM 1032 C C . LEU A 1 143 ? -0.738 -11.339 -22.767 1.00 91.50 143 LEU A C 1
ATOM 1034 O O . LEU A 1 143 ? -1.477 -12.232 -23.204 1.00 91.50 143 LEU A O 1
ATOM 1038 N N . LEU A 1 144 ? -0.788 -10.906 -21.511 1.00 89.38 144 LEU A N 1
ATOM 1039 C CA . LEU A 1 144 ? -1.882 -11.210 -20.596 1.00 89.38 144 LEU A CA 1
ATOM 1040 C C . LEU A 1 144 ? -3.181 -10.569 -21.116 1.00 89.38 144 LEU A C 1
ATOM 1042 O O . LEU A 1 144 ? -3.146 -9.531 -21.785 1.00 89.38 144 LEU A O 1
ATOM 1046 N N . ARG A 1 145 ? -4.311 -11.227 -20.845 1.00 83.25 145 ARG A N 1
ATOM 1047 C CA . ARG A 1 145 ? -5.654 -10.824 -21.282 1.00 83.25 145 ARG A CA 1
ATOM 1048 C C . ARG A 1 145 ? -6.498 -10.404 -20.096 1.00 83.25 145 ARG A C 1
ATOM 1050 O O . ARG A 1 145 ? -6.320 -11.036 -19.032 1.00 83.25 145 ARG A O 1
#